Protein AF-A0A0R3PZ13-F1 (afdb_monomer_lite)

Sequence (156 aa):
MYYLNFRWDGVRDVHIWLWETGHDFSSAIQSFNCGTNKFIKNHIFRRLRWLGSKTASHIVALFYLAIWHGYHLGYFLLFFFEFGCVIAQEQLYFLIECTPCWRDFIAKPAVRPLVWVFGRVTTMYSMGFGFLCFGLVKTKYWIGVNITTHCSIALC

Structure (mmCIF, N/CA/C/O backbone):
data_AF-A0A0R3PZ13-F1
#
_entry.id   AF-A0A0R3PZ13-F1
#
loop_
_atom_site.group_PDB
_atom_site.id
_atom_site.type_symbol
_atom_site.label_atom_id
_atom_site.label_alt_id
_atom_site.label_comp_id
_atom_site.label_asym_id
_atom_site.label_entity_id
_atom_site.label_seq_id
_atom_site.pdbx_PDB_ins_code
_atom_site.Cartn_x
_atom_site.Cartn_y
_atom_site.Cartn_z
_atom_site.occupancy
_atom_site.B_iso_or_equiv
_atom_site.auth_seq_id
_atom_site.auth_comp_id
_atom_site.auth_asym_id
_atom_site.auth_atom_id
_atom_site.pdbx_PDB_model_num
ATOM 1 N N . MET A 1 1 ? 31.574 -11.301 25.380 1.00 38.44 1 MET A N 1
ATOM 2 C CA . MET A 1 1 ? 31.370 -11.956 24.071 1.00 38.44 1 MET A CA 1
ATOM 3 C C . MET A 1 1 ? 30.059 -11.463 23.485 1.00 38.44 1 MET A C 1
ATOM 5 O O . MET A 1 1 ? 29.010 -11.773 24.032 1.00 38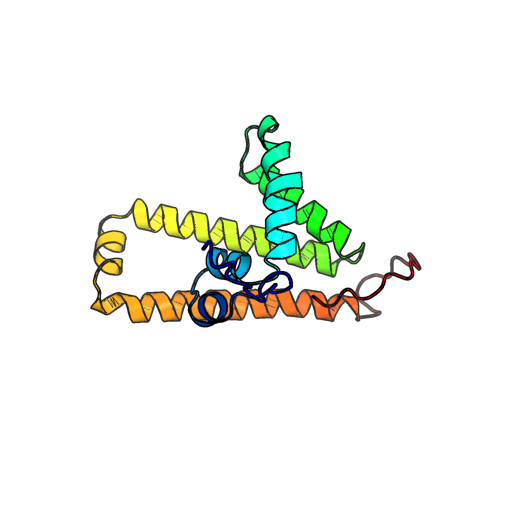.44 1 MET A O 1
ATOM 9 N N . TYR A 1 2 ? 30.116 -10.648 22.432 1.00 47.19 2 TYR A N 1
ATOM 10 C CA . TYR A 1 2 ? 28.934 -10.265 21.661 1.00 47.19 2 TYR A CA 1
ATOM 11 C C . TYR A 1 2 ? 28.583 -11.438 20.743 1.00 47.19 2 TYR A C 1
ATOM 13 O O . TYR A 1 2 ? 29.314 -11.712 19.795 1.00 47.19 2 TYR A O 1
ATOM 21 N N . TYR A 1 3 ? 27.507 -12.163 21.041 1.00 51.75 3 TYR A N 1
ATOM 22 C CA . TYR A 1 3 ? 26.969 -13.145 20.105 1.00 51.75 3 TYR A CA 1
ATOM 23 C C . TYR A 1 3 ? 26.411 -12.387 18.896 1.00 51.75 3 TYR A C 1
ATOM 25 O O . TYR A 1 3 ? 25.325 -11.810 18.960 1.00 51.75 3 TYR A O 1
ATOM 33 N N . LEU A 1 4 ? 27.169 -12.365 17.798 1.00 58.53 4 LEU A N 1
ATOM 34 C CA . LEU A 1 4 ? 26.643 -12.043 16.476 1.00 58.53 4 LEU A CA 1
ATOM 35 C C . LEU A 1 4 ? 25.579 -13.095 16.153 1.00 58.53 4 LEU A C 1
ATOM 37 O O . LEU A 1 4 ? 25.885 -14.221 15.769 1.00 58.53 4 LEU A O 1
ATOM 41 N N . ASN A 1 5 ? 24.316 -12.740 16.375 1.00 56.97 5 ASN A N 1
ATOM 42 C CA . ASN A 1 5 ? 23.181 -13.504 15.881 1.00 56.97 5 ASN A CA 1
ATOM 43 C C . ASN A 1 5 ? 23.212 -13.415 14.347 1.00 56.97 5 ASN A C 1
ATOM 45 O O . ASN A 1 5 ? 22.682 -12.467 13.768 1.00 56.97 5 ASN A O 1
ATOM 49 N N . PHE A 1 6 ? 23.876 -14.371 13.692 1.00 59.44 6 PHE A N 1
ATOM 50 C CA . PHE A 1 6 ? 23.844 -14.536 12.239 1.00 59.44 6 PHE A CA 1
ATOM 51 C C . PHE A 1 6 ? 22.445 -14.992 11.825 1.00 59.44 6 PHE A C 1
ATOM 53 O O . PHE A 1 6 ? 22.170 -16.175 11.636 1.00 59.44 6 PHE A O 1
ATOM 60 N N . ARG A 1 7 ? 21.527 -14.033 11.730 1.00 66.88 7 ARG A N 1
ATOM 61 C CA . ARG A 1 7 ? 20.204 -14.266 11.170 1.00 66.88 7 ARG A CA 1
ATOM 62 C C . ARG A 1 7 ? 20.339 -14.298 9.650 1.00 66.88 7 ARG A C 1
ATOM 64 O O . ARG A 1 7 ? 20.748 -13.324 9.029 1.00 66.88 7 ARG A O 1
ATOM 71 N N . TRP A 1 8 ? 20.006 -15.438 9.054 1.00 65.88 8 TRP A N 1
ATOM 72 C CA . TRP A 1 8 ? 19.921 -15.629 7.604 1.00 65.88 8 TRP A CA 1
ATOM 73 C C . TRP A 1 8 ? 18.623 -15.017 7.042 1.00 65.88 8 TRP A C 1
ATOM 75 O O . TRP A 1 8 ? 17.807 -15.700 6.433 1.00 65.88 8 TRP A O 1
ATOM 85 N N . ASP A 1 9 ? 18.385 -13.725 7.289 1.00 71.44 9 ASP A N 1
ATOM 86 C CA . ASP A 1 9 ? 17.187 -13.002 6.835 1.00 71.44 9 ASP A CA 1
ATOM 87 C C . ASP A 1 9 ? 17.481 -11.827 5.888 1.00 71.44 9 ASP A C 1
ATOM 89 O O . ASP A 1 9 ? 16.558 -11.121 5.490 1.00 71.44 9 ASP A O 1
ATOM 93 N N . GLY A 1 10 ? 18.733 -11.662 5.443 1.00 65.75 10 GLY A N 1
ATOM 94 C CA . GLY A 1 10 ? 19.141 -10.580 4.535 1.00 65.75 10 GLY A CA 1
ATOM 95 C C . GLY A 1 10 ? 18.506 -10.616 3.137 1.00 65.75 10 GLY A C 1
ATOM 96 O O . GLY A 1 10 ? 18.381 -9.568 2.512 1.00 65.75 10 GLY A O 1
ATOM 97 N N . VAL A 1 11 ? 18.074 -11.794 2.669 1.00 72.62 11 VAL A N 1
ATOM 98 C CA . VAL A 1 11 ? 17.387 -11.996 1.370 1.00 72.62 11 VAL A CA 1
ATOM 99 C C . VAL A 1 11 ? 15.896 -12.309 1.570 1.00 72.62 11 VAL A C 1
ATOM 101 O O . VAL A 1 11 ? 15.174 -12.609 0.625 1.00 72.62 11 VAL A O 1
ATOM 104 N N . ARG A 1 12 ? 15.399 -12.274 2.813 1.00 79.00 12 ARG A N 1
ATOM 105 C CA . ARG A 1 12 ? 14.002 -12.612 3.082 1.00 79.00 12 ARG A CA 1
ATOM 106 C C . ARG A 1 12 ? 13.100 -11.464 2.644 1.00 79.00 12 ARG A C 1
ATOM 108 O O . ARG A 1 12 ? 13.027 -10.443 3.322 1.00 79.00 12 ARG A O 1
ATOM 115 N N . ASP A 1 13 ? 12.373 -11.695 1.560 1.00 88.50 13 ASP A N 1
ATOM 116 C CA . ASP A 1 13 ? 11.475 -10.708 0.956 1.00 88.50 13 ASP A CA 1
ATOM 117 C C . ASP A 1 13 ? 9.991 -10.938 1.290 1.00 88.50 13 ASP A C 1
ATOM 119 O O . ASP A 1 13 ? 9.132 -10.132 0.936 1.00 88.50 13 ASP A O 1
ATOM 123 N N . VAL A 1 14 ? 9.699 -12.029 2.012 1.00 91.56 14 VAL A N 1
ATOM 124 C CA . VAL A 1 14 ? 8.350 -12.393 2.455 1.00 91.56 14 VAL A CA 1
ATOM 125 C C . VAL A 1 14 ? 8.323 -12.728 3.950 1.00 91.56 14 VAL A C 1
ATOM 127 O O . VAL A 1 14 ? 9.108 -13.539 4.452 1.00 91.56 14 VAL A O 1
ATOM 130 N N . HIS A 1 15 ? 7.380 -12.134 4.679 1.00 92.12 15 HIS A N 1
ATOM 131 C CA . HIS A 1 15 ? 7.056 -12.468 6.064 1.00 92.12 15 HIS A CA 1
ATOM 132 C C . HIS A 1 15 ? 5.866 -13.431 6.124 1.00 92.12 15 HIS A C 1
ATOM 134 O O . HIS A 1 15 ? 4.728 -13.005 6.293 1.00 92.12 15 HIS A O 1
ATOM 140 N N . ILE A 1 16 ? 6.158 -14.733 6.057 1.00 91.50 16 ILE A N 1
ATOM 141 C CA . ILE A 1 16 ? 5.169 -15.824 5.938 1.00 91.50 16 ILE A CA 1
ATOM 142 C C . ILE A 1 16 ? 4.029 -15.711 6.955 1.00 91.50 16 ILE A C 1
ATOM 144 O O . ILE A 1 16 ? 2.870 -15.758 6.576 1.00 91.50 16 ILE A O 1
ATOM 148 N N . TRP A 1 17 ? 4.330 -15.515 8.242 1.00 93.25 17 TRP A N 1
ATOM 149 C CA . TRP A 1 17 ? 3.278 -15.420 9.258 1.00 93.25 17 TRP A CA 1
ATOM 150 C C . TRP A 1 17 ? 2.362 -14.219 9.041 1.00 93.25 17 TRP A C 1
ATOM 152 O O . TRP A 1 17 ? 1.152 -14.376 9.053 1.00 93.25 17 TRP A O 1
ATOM 162 N N . LEU A 1 18 ? 2.918 -13.033 8.787 1.00 94.19 18 LEU A N 1
ATOM 163 C CA . LEU A 1 18 ? 2.109 -11.836 8.549 1.00 94.19 18 LEU A CA 1
ATOM 164 C C . LEU A 1 18 ? 1.321 -11.933 7.235 1.00 94.19 18 LEU A C 1
ATOM 166 O O . LEU A 1 18 ? 0.199 -11.444 7.170 1.00 94.19 18 LEU A O 1
ATOM 170 N N . TRP A 1 19 ? 1.880 -12.599 6.226 1.00 93.00 19 TRP A N 1
ATOM 171 C CA . TRP A 1 19 ? 1.192 -12.905 4.974 1.00 93.00 19 TRP A CA 1
ATOM 172 C C . TRP A 1 19 ? 0.005 -13.849 5.199 1.00 93.00 19 TRP A C 1
ATOM 174 O O . TRP A 1 19 ? -1.109 -13.580 4.758 1.00 93.00 19 TRP A O 1
ATOM 184 N N . GLU A 1 20 ? 0.223 -14.927 5.956 1.00 92.25 20 GLU A N 1
ATOM 185 C CA . GLU A 1 20 ? -0.783 -15.960 6.204 1.00 92.25 20 GLU A CA 1
ATOM 186 C C . GLU A 1 20 ? -1.773 -15.630 7.319 1.00 92.25 20 GLU A C 1
ATOM 188 O O . GLU A 1 20 ? -2.797 -16.297 7.431 1.00 92.25 20 GLU A O 1
ATOM 193 N N . THR A 1 21 ? -1.521 -14.631 8.162 1.00 93.56 21 THR A N 1
ATOM 194 C CA . THR A 1 21 ? -2.458 -14.236 9.230 1.00 93.56 21 THR A CA 1
ATOM 195 C C . THR A 1 21 ? -2.953 -12.801 9.098 1.00 93.56 21 THR A C 1
ATOM 197 O O . THR A 1 21 ? -3.844 -12.396 9.845 1.00 93.56 21 THR A O 1
ATOM 200 N N . GLY A 1 22 ? -2.404 -12.018 8.171 1.00 94.31 22 GLY A N 1
ATOM 201 C CA . GLY A 1 22 ? -2.882 -10.680 7.842 1.00 94.31 22 GLY A CA 1
ATOM 202 C C . GLY A 1 22 ? -4.298 -10.716 7.270 1.00 94.31 22 GLY A C 1
ATOM 203 O O . GLY A 1 22 ? -4.683 -11.657 6.579 1.00 94.31 22 GLY A O 1
ATOM 204 N N . HIS A 1 23 ? -5.088 -9.691 7.578 1.00 95.00 23 HIS A N 1
ATOM 205 C CA . HIS A 1 23 ? -6.483 -9.568 7.135 1.00 95.00 23 HIS A CA 1
ATOM 206 C C . HIS A 1 23 ? -6.780 -8.187 6.540 1.00 95.00 23 HIS A C 1
ATOM 208 O O . HIS A 1 23 ? -7.938 -7.798 6.421 1.00 95.00 23 HIS A O 1
ATOM 214 N N . ASP A 1 24 ? -5.733 -7.437 6.202 1.00 96.31 24 ASP A N 1
ATOM 215 C CA . ASP A 1 24 ? -5.837 -6.118 5.605 1.00 96.31 24 ASP A CA 1
ATOM 216 C C . ASP A 1 24 ? -4.708 -5.885 4.584 1.00 96.31 24 ASP A C 1
ATOM 218 O O . ASP A 1 24 ? -3.684 -6.578 4.567 1.00 96.31 24 ASP A O 1
ATOM 222 N N . PHE A 1 25 ? -4.902 -4.920 3.688 1.00 96.19 25 PHE A N 1
ATOM 223 C CA . PHE A 1 25 ? -3.950 -4.578 2.629 1.00 96.19 25 PHE A CA 1
ATOM 224 C C . PHE A 1 25 ? -2.630 -4.059 3.196 1.00 96.19 25 PHE A C 1
ATOM 226 O O . PHE A 1 25 ? -1.566 -4.318 2.638 1.00 96.19 25 PHE A O 1
ATOM 233 N N . SER A 1 26 ? -2.669 -3.373 4.341 1.00 95.56 26 SER A N 1
ATOM 234 C CA . SER A 1 26 ? -1.454 -2.931 5.028 1.00 95.56 26 SER A CA 1
ATOM 235 C C . SER A 1 26 ? -0.587 -4.102 5.497 1.00 95.56 26 SER A C 1
ATOM 237 O O . SER A 1 26 ? 0.637 -4.009 5.395 1.00 95.56 26 SER A O 1
ATOM 239 N N . SER A 1 27 ? -1.182 -5.197 5.978 1.00 95.62 27 SER A N 1
ATOM 240 C CA . SER A 1 27 ? -0.458 -6.426 6.320 1.00 95.62 27 SER A CA 1
ATOM 241 C C . SER A 1 27 ? 0.096 -7.112 5.076 1.00 95.62 27 SER A C 1
ATOM 243 O O . SER A 1 27 ? 1.245 -7.552 5.098 1.00 95.62 27 SER A O 1
ATOM 245 N N . ALA A 1 28 ? -0.666 -7.154 3.979 1.00 94.62 28 ALA A N 1
ATOM 246 C CA . ALA A 1 28 ? -0.210 -7.727 2.710 1.00 94.62 28 ALA A CA 1
ATOM 247 C C . ALA A 1 28 ? 1.030 -6.993 2.164 1.00 94.62 28 ALA A C 1
ATOM 249 O O . ALA A 1 28 ? 2.054 -7.621 1.904 1.00 94.62 28 ALA A O 1
ATOM 250 N N . ILE A 1 29 ? 0.993 -5.657 2.100 1.00 94.12 29 ILE A N 1
ATOM 251 C CA . ILE A 1 29 ? 2.132 -4.835 1.657 1.00 94.12 29 ILE A CA 1
ATOM 252 C C . ILE A 1 29 ? 3.327 -5.012 2.602 1.00 94.12 29 ILE A C 1
ATOM 254 O O . ILE A 1 29 ? 4.462 -5.165 2.172 1.00 94.12 29 ILE A O 1
ATOM 258 N N . GLN A 1 30 ? 3.118 -5.036 3.917 1.00 93.88 30 GLN A N 1
ATOM 259 C CA . GLN A 1 30 ? 4.237 -5.204 4.852 1.00 93.88 30 GLN A CA 1
ATOM 260 C C . GLN A 1 30 ? 4.889 -6.589 4.790 1.00 93.88 30 GLN A C 1
ATOM 262 O O . GLN A 1 30 ? 6.041 -6.727 5.204 1.00 93.88 30 GLN A O 1
ATOM 267 N N . SER A 1 31 ? 4.170 -7.601 4.305 1.00 94.38 31 SER A N 1
ATOM 268 C CA . SER A 1 31 ? 4.618 -8.992 4.322 1.00 94.38 31 SER A CA 1
ATOM 269 C C . SER A 1 31 ? 5.129 -9.520 2.993 1.00 94.38 31 SER A C 1
ATOM 271 O O . SER A 1 31 ? 5.793 -10.549 3.017 1.00 94.38 31 SER A O 1
ATOM 273 N N . PHE A 1 32 ? 4.884 -8.844 1.876 1.00 91.94 32 PHE A N 1
ATOM 274 C CA . PHE A 1 32 ? 5.388 -9.231 0.561 1.00 91.94 32 PHE A CA 1
ATOM 275 C C . PHE A 1 32 ? 6.256 -8.132 -0.034 1.00 91.94 32 PHE A C 1
ATOM 277 O O . PHE A 1 32 ? 6.003 -6.948 0.181 1.00 91.94 32 PHE A O 1
ATOM 284 N N . ASN A 1 33 ? 7.284 -8.527 -0.781 1.00 91.44 33 ASN A N 1
ATOM 285 C CA . ASN A 1 33 ? 8.242 -7.623 -1.403 1.00 91.44 33 ASN A CA 1
ATOM 286 C C . ASN A 1 33 ? 8.836 -6.596 -0.415 1.00 91.44 33 ASN A C 1
ATOM 288 O O . ASN A 1 33 ? 8.897 -5.383 -0.658 1.00 91.44 33 ASN A O 1
ATOM 292 N N . CYS A 1 34 ? 9.207 -7.082 0.773 1.00 91.81 34 CYS A N 1
ATOM 293 C CA . CYS A 1 34 ? 9.639 -6.259 1.900 1.00 91.81 34 CYS A CA 1
ATOM 294 C C . CYS A 1 34 ? 10.855 -5.378 1.560 1.00 91.81 34 CYS A C 1
ATOM 296 O O . CYS A 1 34 ? 10.954 -4.243 2.041 1.00 91.81 34 CYS A O 1
ATOM 298 N N . GLY A 1 35 ? 11.775 -5.874 0.732 1.00 90.88 35 GLY A N 1
ATOM 299 C CA . GLY A 1 35 ? 12.943 -5.158 0.236 1.00 90.88 35 GLY A CA 1
ATOM 300 C C . GLY A 1 35 ? 12.551 -3.954 -0.614 1.00 90.88 35 GLY A C 1
ATOM 301 O O . GLY A 1 35 ? 12.989 -2.834 -0.325 1.00 90.88 35 GLY A O 1
ATOM 302 N N . THR A 1 36 ? 11.663 -4.146 -1.594 1.00 91.62 36 THR A N 1
ATOM 303 C CA . THR A 1 36 ? 11.163 -3.040 -2.422 1.00 91.62 36 THR A CA 1
ATOM 304 C C . THR A 1 36 ? 10.351 -2.062 -1.585 1.00 91.62 36 THR A C 1
ATOM 306 O O . THR A 1 36 ? 10.576 -0.857 -1.668 1.00 91.62 36 THR A O 1
ATOM 309 N N . ASN A 1 37 ? 9.495 -2.540 -0.682 1.00 92.38 37 ASN A N 1
ATOM 310 C CA . ASN A 1 37 ? 8.719 -1.664 0.198 1.00 92.38 37 ASN A CA 1
ATOM 311 C C . ASN A 1 37 ? 9.614 -0.816 1.109 1.00 92.38 37 ASN A C 1
ATOM 313 O O . ASN A 1 37 ? 9.373 0.382 1.296 1.00 92.38 37 ASN A O 1
ATOM 317 N N . LYS A 1 38 ? 10.715 -1.383 1.614 1.00 92.25 38 LYS A N 1
ATOM 318 C CA . LYS A 1 38 ? 11.734 -0.637 2.363 1.00 92.25 38 LYS A CA 1
ATOM 319 C C . LYS A 1 38 ? 12.451 0.388 1.483 1.00 92.25 38 LYS A C 1
ATOM 321 O O . LYS A 1 38 ? 12.697 1.505 1.948 1.00 92.25 38 LYS A O 1
ATOM 326 N N . PHE A 1 39 ? 12.780 0.038 0.241 1.00 93.38 39 PHE A N 1
ATOM 327 C CA . PHE A 1 39 ? 13.386 0.960 -0.718 1.00 93.38 39 PHE A CA 1
ATOM 328 C C . PHE A 1 39 ? 12.450 2.137 -1.019 1.00 93.38 39 PHE A C 1
ATOM 330 O O . PHE A 1 39 ? 12.812 3.288 -0.770 1.00 93.38 39 PHE A O 1
ATOM 337 N N . ILE A 1 40 ? 11.218 1.856 -1.444 1.00 94.38 40 ILE A N 1
ATOM 338 C CA . ILE A 1 40 ? 10.202 2.854 -1.788 1.00 94.38 40 ILE A CA 1
ATOM 339 C C . ILE A 1 40 ? 9.915 3.772 -0.603 1.00 94.38 40 ILE A C 1
ATOM 341 O O . ILE A 1 40 ? 9.947 4.996 -0.749 1.00 94.38 40 ILE A O 1
ATOM 345 N N . LYS A 1 41 ? 9.735 3.217 0.601 1.00 92.25 41 LYS A N 1
ATOM 346 C CA . LYS A 1 41 ? 9.502 4.003 1.819 1.00 92.25 41 LYS A CA 1
ATOM 347 C C . LYS A 1 41 ? 10.640 4.988 2.102 1.00 92.25 41 LYS A C 1
ATOM 349 O O . LYS A 1 41 ? 10.389 6.158 2.399 1.00 92.25 41 LYS A O 1
ATOM 354 N N . ASN A 1 42 ? 11.890 4.533 2.028 1.00 92.75 42 ASN A N 1
ATOM 355 C CA . ASN A 1 42 ? 13.047 5.328 2.451 1.00 92.75 42 ASN A CA 1
ATOM 356 C C . ASN A 1 42 ? 13.564 6.289 1.375 1.00 92.75 42 ASN A C 1
ATOM 358 O O . ASN A 1 42 ? 14.025 7.386 1.715 1.00 92.75 42 ASN A O 1
ATOM 362 N N . HIS A 1 43 ? 13.498 5.884 0.106 1.00 93.56 43 HIS A N 1
ATOM 363 C CA . HIS A 1 43 ? 14.108 6.600 -1.014 1.00 93.56 43 HIS A CA 1
ATOM 364 C C . HIS A 1 43 ? 13.112 7.394 -1.850 1.00 93.56 43 HIS A C 1
ATOM 366 O O . HIS A 1 43 ? 13.504 8.425 -2.386 1.00 93.56 43 HIS A O 1
ATOM 372 N N . ILE A 1 44 ? 11.847 6.980 -1.918 1.00 92.69 44 ILE A N 1
ATOM 373 C CA . ILE A 1 44 ? 10.818 7.695 -2.677 1.00 92.69 44 ILE A CA 1
ATOM 374 C C . ILE A 1 44 ? 9.904 8.433 -1.700 1.00 92.69 44 ILE A C 1
ATOM 376 O O . ILE A 1 44 ? 10.012 9.647 -1.540 1.00 92.69 44 ILE A O 1
ATOM 380 N N . PHE A 1 45 ? 9.095 7.701 -0.936 1.00 91.38 45 PHE A N 1
ATOM 381 C CA . PHE A 1 45 ? 8.040 8.263 -0.094 1.00 91.38 45 PHE A CA 1
ATOM 382 C C . PHE A 1 45 ? 8.557 9.304 0.913 1.00 91.38 45 PHE A C 1
ATOM 384 O O . PHE A 1 45 ? 8.071 10.431 0.967 1.00 91.38 45 PHE A O 1
ATOM 391 N N . ARG A 1 46 ? 9.609 8.985 1.682 1.00 91.44 46 ARG A N 1
ATOM 392 C CA . ARG A 1 46 ? 10.174 9.921 2.673 1.00 91.44 46 ARG A CA 1
ATOM 393 C C . ARG A 1 46 ? 10.793 11.173 2.043 1.00 91.44 46 ARG A C 1
ATOM 395 O O . ARG A 1 46 ? 10.847 12.216 2.702 1.00 91.44 46 ARG A O 1
ATOM 402 N N . ARG A 1 47 ? 11.275 11.073 0.801 1.00 92.94 47 ARG A N 1
ATOM 403 C CA . ARG A 1 47 ? 11.842 12.203 0.054 1.00 92.94 47 ARG A CA 1
ATOM 404 C C . ARG A 1 47 ? 10.766 13.080 -0.573 1.00 92.94 47 ARG A C 1
ATOM 406 O O . ARG A 1 47 ? 11.059 14.227 -0.858 1.00 92.94 47 ARG A O 1
ATOM 413 N N . LEU A 1 48 ? 9.538 12.585 -0.705 1.00 92.81 48 LEU A N 1
ATOM 414 C CA . LEU A 1 48 ? 8.379 13.328 -1.205 1.00 92.81 48 LEU A CA 1
ATOM 415 C C . LEU A 1 48 ? 7.625 14.098 -0.109 1.00 92.81 48 LEU A C 1
ATOM 417 O O . LEU A 1 48 ? 6.636 14.760 -0.396 1.00 92.81 48 LEU A O 1
ATOM 421 N N . ARG A 1 49 ? 8.105 14.096 1.144 1.00 89.06 49 ARG A N 1
ATOM 422 C CA . ARG A 1 49 ? 7.467 14.836 2.255 1.00 89.06 49 ARG A CA 1
ATOM 423 C C . ARG A 1 49 ? 7.267 16.333 1.982 1.00 89.06 49 ARG A C 1
ATOM 425 O O . ARG A 1 49 ? 6.372 16.926 2.574 1.00 89.06 49 ARG A O 1
ATOM 432 N N . TRP A 1 50 ? 8.060 16.929 1.090 1.00 91.56 50 TRP A N 1
ATOM 433 C CA . TRP A 1 50 ? 7.911 18.330 0.680 1.00 91.56 50 TRP A CA 1
ATOM 434 C C . TRP A 1 50 ? 6.607 18.615 -0.085 1.00 91.56 50 TRP A C 1
ATOM 436 O O . TRP A 1 50 ? 6.189 19.764 -0.126 1.00 91.56 50 TRP A O 1
ATOM 446 N N . LEU A 1 51 ? 5.930 17.597 -0.635 1.00 90.88 51 LEU A N 1
ATOM 447 C CA . LEU A 1 51 ? 4.620 17.750 -1.285 1.00 90.88 51 LEU A CA 1
ATOM 448 C C . LEU A 1 51 ? 3.484 18.075 -0.302 1.00 90.88 51 LEU A C 1
ATOM 450 O O . LEU A 1 51 ? 2.388 18.415 -0.737 1.00 90.88 51 LEU A O 1
ATOM 454 N N . GLY A 1 52 ? 3.691 17.910 1.008 1.00 90.75 52 GLY A N 1
ATOM 455 C CA . GLY A 1 52 ? 2.682 18.216 2.031 1.00 90.75 52 GLY A CA 1
ATOM 456 C C . GLY A 1 52 ? 1.457 17.288 2.049 1.00 90.75 52 GLY A C 1
ATOM 457 O O . GLY A 1 52 ? 0.611 17.423 2.925 1.00 90.75 52 GLY A O 1
ATOM 458 N N . SER A 1 53 ? 1.362 16.315 1.134 1.00 93.12 53 SER A N 1
ATOM 459 C CA . SER A 1 53 ? 0.253 15.359 1.048 1.00 93.12 53 SER A CA 1
ATOM 460 C C . SER A 1 53 ? 0.746 13.912 1.064 1.00 93.12 53 SER A C 1
ATOM 462 O O . SER A 1 53 ? 1.524 13.481 0.201 1.00 93.12 53 SER A O 1
ATOM 464 N N . LYS A 1 54 ? 0.252 13.138 2.042 1.00 91.44 54 LYS A N 1
ATOM 465 C CA . LYS A 1 54 ? 0.497 11.689 2.156 1.00 91.44 54 LYS A CA 1
ATOM 466 C C . LYS A 1 54 ? -0.026 10.960 0.917 1.00 91.44 54 LYS A C 1
ATOM 468 O O . LYS A 1 54 ? 0.681 10.128 0.359 1.00 91.44 54 LYS A O 1
ATOM 473 N N . THR A 1 55 ? -1.225 11.324 0.463 1.00 93.00 55 THR A N 1
ATOM 474 C CA . THR A 1 55 ? -1.893 10.728 -0.699 1.00 93.00 55 THR A CA 1
ATOM 475 C C . THR A 1 55 ? -1.108 10.977 -1.980 1.00 93.00 55 THR A C 1
ATOM 477 O O . THR A 1 55 ? -0.823 10.031 -2.707 1.00 93.00 55 THR A O 1
ATOM 480 N N . ALA A 1 56 ? -0.674 12.218 -2.223 1.00 93.12 56 ALA A N 1
ATOM 481 C CA . ALA A 1 56 ? 0.151 12.535 -3.390 1.00 93.12 56 ALA A CA 1
ATOM 482 C C . ALA A 1 56 ? 1.478 11.759 -3.370 1.00 93.12 56 ALA A C 1
ATOM 484 O O . ALA A 1 56 ? 1.872 11.166 -4.372 1.00 93.12 56 ALA A O 1
ATOM 485 N N . SER A 1 57 ? 2.133 11.690 -2.206 1.00 94.38 57 SER A N 1
ATOM 486 C CA . SER A 1 57 ? 3.371 10.917 -2.037 1.00 94.38 57 SER A CA 1
ATOM 487 C C . SER A 1 57 ? 3.162 9.418 -2.285 1.00 94.38 57 SER A C 1
ATOM 489 O O . SER A 1 57 ? 4.046 8.761 -2.830 1.00 94.38 57 SER A O 1
ATOM 491 N N . HIS A 1 58 ? 1.998 8.880 -1.907 1.00 94.19 58 HIS A N 1
ATOM 492 C CA . HIS A 1 58 ? 1.637 7.481 -2.129 1.00 94.19 58 HIS A CA 1
ATOM 493 C C . HIS A 1 58 ? 1.408 7.190 -3.617 1.00 94.19 58 HIS A C 1
ATOM 495 O O . HIS A 1 58 ? 1.989 6.245 -4.142 1.00 94.19 58 HIS A O 1
ATOM 501 N N . ILE A 1 59 ? 0.656 8.049 -4.315 1.00 95.50 59 ILE A N 1
ATOM 502 C CA . ILE A 1 59 ? 0.421 7.931 -5.762 1.00 95.50 59 ILE A CA 1
ATOM 503 C C . ILE A 1 59 ? 1.747 7.949 -6.525 1.00 95.50 59 ILE A C 1
ATOM 505 O O . ILE A 1 59 ? 1.984 7.082 -7.357 1.00 95.50 59 ILE A O 1
ATOM 509 N N . VAL A 1 60 ? 2.641 8.895 -6.223 1.00 95.44 60 VAL A N 1
ATOM 510 C CA . VAL A 1 60 ? 3.948 8.979 -6.895 1.00 95.44 60 VAL A CA 1
ATOM 511 C C . VAL A 1 60 ? 4.811 7.747 -6.599 1.00 95.44 60 VAL A C 1
ATOM 513 O O . VAL A 1 60 ? 5.492 7.252 -7.494 1.00 95.44 60 VAL A O 1
ATOM 516 N N . ALA A 1 61 ? 4.773 7.220 -5.371 1.00 94.94 61 ALA A N 1
ATOM 517 C CA . ALA A 1 61 ? 5.496 6.002 -5.011 1.00 94.94 61 ALA A CA 1
ATOM 518 C C . ALA A 1 61 ? 5.008 4.775 -5.804 1.00 94.94 61 ALA A C 1
ATOM 520 O O . ALA A 1 61 ? 5.826 4.029 -6.340 1.00 94.94 61 ALA A O 1
ATOM 521 N N . LEU A 1 62 ? 3.691 4.604 -5.929 1.00 95.06 62 LEU A N 1
ATOM 522 C CA . LEU A 1 62 ? 3.076 3.513 -6.691 1.00 95.06 62 LEU A CA 1
ATOM 523 C C . LEU A 1 62 ? 3.253 3.685 -8.205 1.00 95.06 62 LEU A C 1
ATOM 525 O O . LEU A 1 62 ? 3.484 2.718 -8.925 1.00 95.06 62 LEU A O 1
ATOM 529 N N . PHE A 1 63 ? 3.237 4.922 -8.697 1.00 95.12 63 PHE A N 1
ATOM 530 C CA . PHE A 1 63 ? 3.550 5.221 -10.092 1.00 95.12 63 PHE A CA 1
ATOM 531 C C . PHE A 1 63 ? 5.007 4.887 -10.437 1.00 95.12 63 PHE A C 1
ATOM 533 O O . PHE A 1 63 ? 5.285 4.308 -11.487 1.00 95.12 63 PHE A O 1
ATOM 540 N N . TYR A 1 64 ? 5.942 5.190 -9.531 1.00 94.75 64 TYR A N 1
ATOM 541 C CA . TYR A 1 64 ? 7.334 4.769 -9.671 1.00 94.75 64 TYR A CA 1
ATOM 542 C C . TYR A 1 64 ? 7.457 3.240 -9.716 1.00 94.75 64 TYR A C 1
ATOM 544 O O . TYR A 1 64 ? 8.158 2.715 -10.577 1.00 94.75 64 TYR A O 1
ATOM 552 N N . LEU A 1 65 ? 6.751 2.527 -8.833 1.00 93.94 65 LEU A N 1
ATOM 553 C CA . LEU A 1 65 ? 6.686 1.063 -8.838 1.00 93.94 65 LEU A CA 1
ATOM 554 C C . LEU A 1 65 ? 6.152 0.514 -10.168 1.00 93.94 65 LEU A C 1
ATOM 556 O O . LEU A 1 65 ? 6.718 -0.446 -10.686 1.00 93.94 65 LEU A O 1
ATOM 560 N N . ALA A 1 66 ? 5.130 1.137 -10.758 1.00 93.00 66 ALA A N 1
ATOM 561 C CA . ALA A 1 66 ? 4.616 0.738 -12.068 1.00 93.00 66 ALA A CA 1
ATOM 562 C C . ALA A 1 66 ? 5.696 0.829 -13.152 1.00 93.00 66 ALA A C 1
ATOM 564 O O . ALA A 1 66 ? 5.958 -0.155 -13.839 1.00 93.00 66 ALA A O 1
ATOM 565 N N . ILE A 1 67 ? 6.386 1.971 -13.238 1.00 92.38 67 ILE A N 1
ATOM 566 C CA . ILE A 1 67 ? 7.479 2.176 -14.200 1.00 92.38 67 ILE A CA 1
ATOM 567 C C . ILE A 1 67 ? 8.641 1.213 -13.940 1.00 92.38 67 ILE A C 1
ATOM 569 O O . ILE A 1 67 ? 9.221 0.696 -14.891 1.00 92.38 67 ILE A O 1
ATOM 573 N N . TRP A 1 68 ? 8.969 0.952 -12.671 1.00 92.62 68 TRP A N 1
ATOM 574 C CA . TRP A 1 68 ? 10.025 0.014 -12.284 1.00 92.62 68 TRP A CA 1
ATOM 575 C C . TRP A 1 68 ? 9.779 -1.395 -12.834 1.00 92.62 68 TRP A C 1
ATOM 577 O O . TRP A 1 68 ? 10.724 -2.070 -13.234 1.00 92.62 68 TRP A O 1
ATOM 587 N N . HIS A 1 69 ? 8.518 -1.831 -12.882 1.00 86.06 69 HIS A N 1
ATOM 588 C CA . HIS A 1 69 ? 8.149 -3.131 -13.443 1.00 86.06 69 HIS A CA 1
ATOM 589 C C . HIS A 1 69 ? 8.098 -3.125 -14.981 1.00 86.06 69 HIS A C 1
ATOM 591 O O . HIS A 1 69 ? 8.293 -4.166 -15.605 1.00 86.06 69 HIS A O 1
ATOM 597 N N . GLY A 1 70 ? 7.865 -1.965 -15.602 1.00 87.31 70 GLY A N 1
ATOM 598 C CA . GLY A 1 70 ? 7.930 -1.759 -17.048 1.00 87.31 70 GLY A CA 1
ATOM 599 C C . GLY A 1 70 ? 6.783 -0.902 -17.585 1.00 87.31 70 GLY A C 1
ATOM 600 O O . GLY A 1 70 ? 5.900 -0.460 -16.858 1.00 87.31 70 GLY A O 1
ATOM 601 N N . TYR A 1 71 ? 6.755 -0.691 -18.901 1.00 84.94 71 TYR A N 1
ATOM 602 C CA . TYR A 1 71 ? 5.766 0.184 -19.555 1.00 84.94 71 TYR A CA 1
ATOM 603 C C . TYR A 1 71 ? 4.472 -0.535 -19.973 1.00 84.94 71 TYR A C 1
ATOM 605 O O . TYR A 1 71 ? 3.697 -0.018 -20.775 1.00 84.94 71 TYR A O 1
ATOM 613 N N . HIS A 1 72 ? 4.220 -1.732 -19.441 1.00 85.56 72 HIS A N 1
ATOM 614 C CA . HIS A 1 72 ? 3.001 -2.481 -19.734 1.00 85.56 72 HIS A CA 1
ATOM 615 C C . HIS A 1 72 ? 1.814 -1.934 -18.934 1.00 85.56 72 HIS A C 1
ATOM 617 O O . HIS A 1 72 ? 1.906 -1.749 -17.721 1.00 85.56 72 HIS A O 1
ATOM 623 N N . LEU A 1 73 ? 0.667 -1.757 -19.601 1.00 86.31 73 LEU A N 1
ATOM 624 C CA . LEU A 1 73 ? -0.563 -1.229 -18.992 1.00 86.31 73 LEU A CA 1
ATOM 625 C C . LEU A 1 73 ? -0.991 -2.004 -17.732 1.00 86.31 73 LEU A C 1
ATOM 627 O O . LEU A 1 73 ? -1.481 -1.400 -16.780 1.00 86.31 73 LEU A O 1
ATOM 631 N N . GLY A 1 74 ? -0.752 -3.320 -17.699 1.00 88.75 74 GLY A N 1
ATOM 632 C CA . GLY A 1 74 ? -1.060 -4.172 -16.547 1.00 88.75 74 GLY A CA 1
ATOM 633 C C . GLY A 1 74 ? -0.422 -3.691 -15.239 1.00 88.75 74 GLY A C 1
ATOM 634 O O . GLY A 1 74 ? -1.084 -3.728 -14.205 1.00 88.75 74 GLY A O 1
ATOM 635 N N . TYR A 1 75 ? 0.806 -3.157 -15.274 1.00 89.88 75 TYR A N 1
ATOM 636 C CA . TYR A 1 75 ? 1.466 -2.634 -14.072 1.00 89.88 75 TYR A CA 1
ATOM 637 C C . TYR A 1 75 ? 0.801 -1.354 -13.563 1.00 89.88 75 TYR A C 1
ATOM 639 O O . TYR A 1 75 ? 0.571 -1.215 -12.365 1.00 89.88 75 TYR A O 1
ATOM 647 N N . PHE A 1 76 ? 0.416 -0.441 -14.455 1.00 91.38 76 PHE A N 1
ATOM 648 C CA . PHE A 1 76 ? -0.299 0.775 -14.057 1.00 91.38 76 PHE A CA 1
ATOM 649 C C . PHE A 1 76 ? -1.669 0.452 -13.453 1.00 91.38 76 PHE A C 1
ATOM 651 O O . PHE A 1 76 ? -2.027 1.019 -12.424 1.00 91.38 76 PHE A O 1
ATOM 658 N N . LEU A 1 77 ? -2.407 -0.492 -14.050 1.00 92.19 77 LEU A N 1
ATOM 659 C CA . LEU A 1 77 ? -3.690 -0.957 -13.515 1.00 92.19 77 LEU A CA 1
ATOM 660 C C . LEU A 1 77 ? -3.526 -1.622 -12.145 1.00 92.19 77 LEU A C 1
ATOM 662 O O . LEU A 1 77 ? -4.300 -1.329 -11.238 1.00 92.19 77 LEU A O 1
ATOM 666 N N . LEU A 1 78 ? -2.507 -2.469 -11.978 1.00 93.06 78 LEU A N 1
ATOM 667 C CA . LEU A 1 78 ? -2.185 -3.121 -10.710 1.00 93.06 78 LEU A CA 1
ATOM 668 C C . LEU A 1 78 ? -1.928 -2.106 -9.592 1.00 93.06 78 LEU A C 1
ATOM 670 O O . LEU A 1 78 ? -2.599 -2.144 -8.565 1.00 93.06 78 LEU A O 1
ATOM 674 N N . PHE A 1 79 ? -0.969 -1.198 -9.784 1.00 94.31 79 PHE A N 1
ATOM 675 C CA . PHE A 1 79 ? -0.567 -0.267 -8.728 1.00 94.31 79 PHE A CA 1
ATOM 676 C C . PHE A 1 79 ? -1.633 0.801 -8.458 1.00 94.31 79 PHE A C 1
ATOM 678 O O . PHE A 1 79 ? -1.783 1.259 -7.327 1.00 94.31 79 PHE A O 1
ATOM 685 N N . PHE A 1 80 ? -2.436 1.166 -9.462 1.00 94.75 80 PHE A N 1
ATOM 686 C CA . PHE A 1 80 ? -3.612 2.006 -9.241 1.00 94.75 80 PHE A CA 1
ATOM 687 C C . PHE A 1 80 ? -4.707 1.270 -8.455 1.00 94.75 80 PHE A C 1
ATOM 689 O O . PHE A 1 80 ? -5.341 1.852 -7.575 1.00 94.75 80 PHE A O 1
ATOM 696 N N . PHE A 1 81 ? -4.914 -0.019 -8.726 1.00 95.38 81 PHE A N 1
ATOM 697 C CA . PHE A 1 81 ? -5.843 -0.845 -7.963 1.00 95.38 81 PHE A CA 1
ATOM 698 C C . PHE A 1 81 ? -5.382 -1.036 -6.510 1.00 95.38 81 PHE A C 1
ATOM 700 O O . PHE A 1 81 ? -6.195 -0.909 -5.594 1.00 95.38 81 PHE A O 1
ATOM 707 N N . GLU A 1 82 ? -4.082 -1.257 -6.283 1.00 95.62 82 GLU A N 1
ATOM 708 C CA . GLU A 1 82 ? -3.482 -1.285 -4.943 1.00 95.62 82 GLU A CA 1
ATOM 709 C C . GLU A 1 82 ? -3.762 0.019 -4.189 1.00 95.62 82 GLU A C 1
ATOM 711 O O . GLU A 1 82 ? -4.262 -0.013 -3.062 1.00 95.62 82 GLU A O 1
ATOM 716 N N . PHE A 1 83 ? -3.525 1.168 -4.832 1.00 96.12 83 PHE A N 1
ATOM 717 C CA . PHE A 1 83 ? -3.847 2.474 -4.259 1.00 96.12 83 PHE A CA 1
ATOM 718 C C . PHE A 1 83 ? -5.320 2.562 -3.840 1.00 96.12 83 PHE A C 1
ATOM 720 O O . PHE A 1 83 ? -5.620 2.947 -2.709 1.00 96.12 83 PHE A O 1
ATOM 727 N N . GLY A 1 84 ? -6.237 2.170 -4.731 1.00 96.50 84 GLY A N 1
ATOM 728 C CA . GLY A 1 84 ? -7.674 2.164 -4.461 1.00 96.50 84 GLY A CA 1
ATOM 729 C C . GLY A 1 84 ? -8.047 1.295 -3.258 1.00 96.50 84 GLY A C 1
ATOM 730 O O . GLY A 1 84 ? -8.794 1.744 -2.391 1.00 96.50 84 GLY A O 1
ATOM 731 N N . CYS A 1 85 ? -7.478 0.093 -3.159 1.00 96.81 85 CYS A N 1
ATOM 732 C CA . CYS A 1 85 ? -7.705 -0.820 -2.038 1.00 96.81 85 CYS A CA 1
ATOM 733 C C . CYS A 1 85 ? -7.230 -0.234 -0.702 1.00 96.81 85 CYS A C 1
ATOM 735 O O . CYS A 1 85 ? -7.954 -0.291 0.293 1.00 96.81 85 CYS A O 1
ATOM 737 N N . VAL A 1 86 ? -6.036 0.367 -0.677 1.00 96.38 86 VAL A N 1
ATOM 738 C CA . VAL A 1 86 ? -5.486 0.977 0.542 1.00 96.38 86 VAL A CA 1
ATOM 739 C C . VAL A 1 86 ? -6.313 2.188 0.974 1.00 96.38 86 VAL A C 1
ATOM 741 O O . VAL A 1 86 ? -6.617 2.316 2.157 1.00 96.38 86 VAL A O 1
ATOM 744 N N . ILE A 1 87 ? -6.730 3.052 0.042 1.00 96.31 87 ILE A N 1
ATOM 745 C CA . ILE A 1 87 ? -7.587 4.202 0.370 1.00 96.31 87 ILE A CA 1
ATOM 746 C C . ILE A 1 87 ? -8.960 3.744 0.871 1.00 96.31 87 ILE A C 1
ATOM 748 O O . ILE A 1 87 ? -9.439 4.265 1.877 1.00 96.31 87 ILE A O 1
ATOM 752 N N . ALA A 1 88 ? -9.575 2.750 0.225 1.00 96.88 88 ALA A N 1
ATOM 753 C CA . ALA A 1 88 ? -10.850 2.191 0.670 1.00 96.88 88 ALA A CA 1
ATOM 754 C C . ALA A 1 88 ? -10.746 1.595 2.085 1.00 96.88 88 ALA A C 1
ATOM 756 O O . ALA A 1 88 ? -11.635 1.799 2.911 1.00 96.88 88 ALA A O 1
ATOM 757 N N . GLN A 1 89 ? -9.638 0.917 2.396 1.00 96.75 89 GLN A N 1
ATOM 758 C CA . GLN A 1 89 ? -9.360 0.424 3.744 1.00 96.75 89 GLN A CA 1
ATOM 759 C C . GLN A 1 89 ? -9.200 1.564 4.757 1.00 96.75 89 GLN A C 1
ATOM 761 O O . GLN A 1 89 ? -9.810 1.511 5.822 1.00 96.75 89 GLN A O 1
ATOM 766 N N . GLU A 1 90 ? -8.399 2.593 4.448 1.00 95.44 90 GLU A N 1
ATOM 767 C CA . GLU A 1 90 ? -8.216 3.749 5.339 1.00 95.44 90 GLU A CA 1
ATOM 768 C C . GLU A 1 90 ? -9.559 4.445 5.625 1.00 95.44 90 GLU A C 1
ATOM 770 O O . GLU A 1 90 ? -9.844 4.790 6.772 1.00 95.44 90 GLU A O 1
ATOM 775 N N . GLN A 1 91 ? -10.423 4.582 4.615 1.00 96.69 91 GLN A N 1
ATOM 776 C CA . GLN A 1 91 ? -11.775 5.125 4.774 1.00 96.69 91 GLN A CA 1
ATOM 777 C C . GLN A 1 91 ? -12.671 4.228 5.634 1.00 96.69 91 GLN A C 1
ATOM 779 O O . GLN A 1 91 ? -13.384 4.733 6.500 1.00 96.69 91 GLN A O 1
ATOM 784 N N . LEU A 1 92 ? -12.629 2.908 5.435 1.00 95.38 92 LEU A N 1
ATOM 785 C CA . LEU A 1 92 ? -13.390 1.962 6.249 1.00 95.38 92 LEU A CA 1
ATOM 786 C C . LEU A 1 92 ? -12.979 2.042 7.725 1.00 95.38 92 LEU A C 1
ATOM 788 O O . LEU A 1 92 ? -13.843 2.121 8.595 1.00 95.38 92 LEU A O 1
ATOM 792 N N . TYR A 1 93 ? -11.675 2.060 8.012 1.00 95.00 93 TYR A N 1
ATOM 793 C CA . TYR A 1 93 ? -11.168 2.184 9.380 1.00 95.00 93 TYR A CA 1
ATOM 794 C C . TYR A 1 93 ? -11.569 3.516 10.014 1.00 95.00 93 TYR A C 1
ATOM 796 O O . TYR A 1 93 ? -12.058 3.525 11.142 1.00 95.00 93 TYR A O 1
ATOM 804 N N . PHE A 1 94 ? -11.479 4.617 9.265 1.00 95.69 94 PHE A N 1
ATOM 805 C CA . PHE A 1 94 ? -11.961 5.919 9.722 1.00 95.69 94 PHE A CA 1
ATOM 806 C C . PHE A 1 94 ? -13.461 5.899 10.069 1.00 95.69 94 PHE A C 1
ATOM 808 O O . PHE A 1 94 ? -13.860 6.361 11.136 1.00 95.69 94 PHE A O 1
ATOM 815 N N . LEU A 1 95 ? -14.307 5.312 9.215 1.00 95.94 95 LEU A N 1
ATOM 816 C CA . LEU A 1 95 ? -15.752 5.209 9.461 1.00 95.94 95 LEU A CA 1
ATOM 817 C C . LEU A 1 95 ? -16.088 4.356 10.693 1.00 95.94 95 LEU A C 1
ATOM 819 O O . LEU A 1 95 ? -17.006 4.697 11.447 1.00 95.94 95 LEU A O 1
ATOM 823 N N . ILE A 1 96 ? -15.346 3.265 10.908 1.00 94.12 96 ILE A N 1
ATOM 824 C CA . ILE A 1 96 ? -15.479 2.423 12.103 1.00 94.12 96 ILE A CA 1
ATOM 825 C C . ILE A 1 96 ? -15.132 3.234 13.354 1.00 94.12 96 ILE A C 1
ATOM 827 O O . ILE A 1 96 ? -15.885 3.196 14.324 1.00 94.12 96 ILE A O 1
ATOM 831 N N . GLU A 1 97 ? -14.041 4.001 13.332 1.00 93.00 97 GLU A N 1
ATOM 832 C CA . GLU A 1 97 ? -13.622 4.842 14.459 1.00 93.00 97 GLU A CA 1
ATOM 833 C C . GLU A 1 97 ? -14.620 5.965 14.768 1.00 93.00 97 GLU A C 1
ATOM 835 O O . GLU A 1 97 ? -14.893 6.237 15.940 1.00 93.00 97 GLU A O 1
ATOM 840 N N . CYS A 1 98 ? -15.213 6.578 13.739 1.00 95.44 98 CYS A N 1
ATOM 841 C CA . CYS A 1 98 ? -16.226 7.621 13.898 1.00 95.44 98 CYS A CA 1
ATOM 842 C C . CYS A 1 98 ? -17.579 7.099 14.404 1.00 95.44 98 CYS A C 1
ATOM 844 O O . CYS A 1 98 ? -18.382 7.893 14.897 1.00 95.44 98 CYS A O 1
ATOM 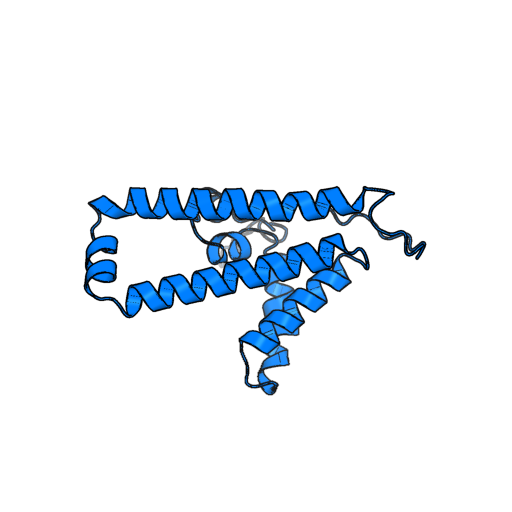846 N N . THR A 1 99 ? -17.849 5.792 14.303 1.00 95.00 99 THR A N 1
ATOM 847 C CA . THR A 1 99 ? -19.148 5.218 14.675 1.00 95.00 99 THR A CA 1
ATOM 848 C C . THR A 1 99 ? -19.041 4.358 15.940 1.00 95.00 99 THR A C 1
ATOM 850 O O . THR A 1 99 ? -18.736 3.165 15.850 1.00 95.00 99 THR A O 1
ATOM 853 N N . PRO A 1 100 ? -19.342 4.903 17.138 1.00 91.56 100 PRO A N 1
ATOM 854 C CA . PRO A 1 100 ? -19.059 4.236 18.413 1.00 91.56 100 PRO A CA 1
ATOM 855 C C . PRO A 1 100 ? -19.745 2.871 18.555 1.00 91.56 100 PRO A C 1
ATOM 857 O O . PRO A 1 100 ? -19.131 1.933 19.049 1.00 91.56 100 PRO A O 1
ATOM 860 N N . CYS A 1 101 ? -20.969 2.711 18.037 1.00 94.00 101 CYS A N 1
ATOM 861 C CA . CYS A 1 101 ? -21.670 1.423 18.046 1.00 94.00 101 CYS A CA 1
ATOM 862 C C . CYS A 1 101 ? -20.892 0.322 17.297 1.00 94.00 101 CYS A C 1
ATOM 864 O O . CYS A 1 101 ? -20.728 -0.782 17.819 1.00 94.00 101 CYS A O 1
ATOM 866 N N . TRP A 1 102 ? -20.369 0.628 16.104 1.00 91.00 102 TRP A N 1
ATOM 867 C CA . TRP A 1 102 ? -19.588 -0.319 15.303 1.00 91.00 102 TRP A CA 1
ATOM 868 C C . TRP A 1 102 ? -18.228 -0.603 15.926 1.00 91.00 102 TRP A C 1
ATOM 870 O O . TRP A 1 102 ? -17.837 -1.766 16.025 1.00 91.00 102 TRP A O 1
ATOM 880 N N . ARG A 1 103 ? -17.536 0.437 16.398 1.00 93.00 103 ARG A N 1
ATOM 881 C CA . ARG A 1 103 ? -16.258 0.305 17.102 1.00 93.00 103 ARG A CA 1
ATOM 882 C C . ARG A 1 103 ? -16.378 -0.625 18.309 1.00 93.00 103 ARG A C 1
ATOM 884 O O . ARG A 1 103 ? -15.605 -1.572 18.441 1.00 93.00 103 ARG A O 1
ATOM 891 N N . ASP A 1 104 ? -17.373 -0.386 19.159 1.00 93.31 104 ASP A N 1
ATOM 892 C CA . ASP A 1 104 ? -17.568 -1.143 20.394 1.00 93.31 104 ASP A CA 1
ATOM 893 C C . ASP A 1 104 ? -18.056 -2.576 20.103 1.00 93.31 104 ASP A C 1
ATOM 895 O O . ASP A 1 104 ? -17.728 -3.511 20.835 1.00 93.31 104 ASP A O 1
ATOM 899 N N . PHE A 1 105 ? -18.798 -2.784 19.008 1.00 93.12 105 PHE A N 1
ATOM 900 C CA . PHE A 1 105 ? -19.185 -4.115 18.538 1.00 93.12 105 PHE A CA 1
ATOM 901 C C . PHE A 1 105 ? -17.986 -4.926 18.026 1.00 93.12 105 PHE A C 1
ATOM 903 O O . PHE A 1 105 ? -17.790 -6.061 18.462 1.00 93.12 105 PHE A O 1
ATOM 910 N N . ILE A 1 106 ? -17.161 -4.340 17.154 1.00 92.44 106 ILE A N 1
ATOM 911 C CA . ILE A 1 106 ? -15.979 -4.980 16.553 1.00 92.44 106 ILE A CA 1
ATOM 912 C C . ILE A 1 106 ? -14.885 -5.246 17.599 1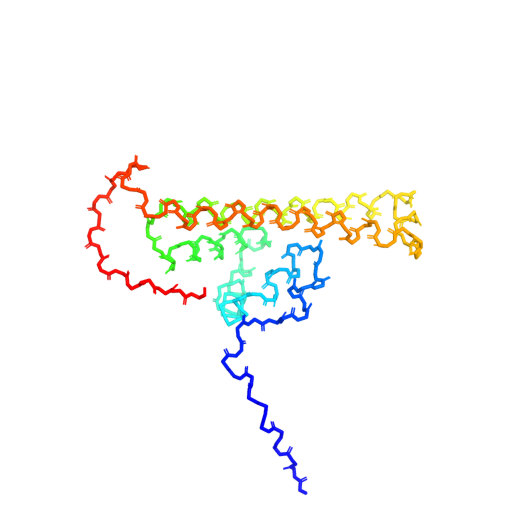.00 92.44 106 ILE A C 1
ATOM 914 O O . ILE A 1 106 ? -14.155 -6.233 17.498 1.00 92.44 106 ILE A O 1
ATOM 918 N N . ALA A 1 107 ? -14.794 -4.421 18.646 1.00 91.94 107 ALA A N 1
ATOM 919 C CA . ALA A 1 107 ? -13.834 -4.611 19.731 1.00 91.94 107 ALA A CA 1
ATOM 920 C C . ALA A 1 107 ? -14.060 -5.911 20.531 1.00 91.94 107 ALA A C 1
ATOM 922 O O . ALA A 1 107 ? -13.111 -6.440 21.130 1.00 91.94 107 ALA A O 1
ATOM 923 N N . LYS A 1 108 ? -15.290 -6.452 20.530 1.00 94.94 108 LYS A N 1
ATOM 924 C CA . LYS A 1 108 ? -15.653 -7.663 21.280 1.00 94.94 108 LYS A CA 1
ATOM 925 C C . LYS A 1 108 ? -14.861 -8.875 20.772 1.00 94.94 108 LYS A C 1
ATOM 927 O O . LYS A 1 108 ? -14.890 -9.167 19.576 1.00 94.94 108 LYS A O 1
ATOM 932 N N . PRO A 1 109 ? -14.227 -9.664 21.661 1.00 94.19 109 PRO A N 1
ATOM 933 C CA . PRO A 1 109 ? -13.403 -10.804 21.256 1.00 94.19 109 PRO A CA 1
ATOM 934 C C . PRO A 1 109 ? -14.181 -11.864 20.466 1.00 94.19 109 PRO A C 1
ATOM 936 O O . PRO A 1 109 ? -13.619 -12.467 19.559 1.00 94.19 109 PRO A O 1
ATOM 939 N N . ALA A 1 110 ? -15.478 -12.032 20.746 1.00 95.25 110 ALA A N 1
ATOM 940 C CA . ALA A 1 110 ? -16.348 -12.968 20.034 1.00 95.25 110 ALA A CA 1
ATOM 941 C C . ALA A 1 110 ? -16.532 -12.631 18.540 1.00 95.25 110 ALA A C 1
ATOM 943 O O . ALA A 1 110 ? -16.777 -13.528 17.740 1.00 95.25 110 ALA A O 1
ATOM 944 N N . VAL A 1 111 ? -16.403 -11.356 18.154 1.00 94.75 111 VAL A N 1
ATOM 945 C CA . VAL A 1 111 ? -16.620 -10.885 16.772 1.00 94.75 111 VAL A CA 1
ATOM 946 C C . VAL A 1 111 ? -15.310 -10.864 15.969 1.00 94.75 111 VAL A C 1
ATOM 948 O O . VAL A 1 111 ? -15.333 -10.891 14.739 1.00 94.75 111 VAL A O 1
ATOM 951 N N . ARG A 1 112 ? -14.149 -10.897 16.640 1.00 92.69 112 ARG A N 1
ATOM 952 C CA . ARG A 1 112 ? -12.820 -10.841 16.001 1.00 92.69 112 ARG A CA 1
ATOM 953 C C . ARG A 1 112 ? -12.580 -11.909 14.930 1.00 92.69 112 ARG A C 1
ATOM 955 O O . ARG A 1 112 ? -12.050 -11.536 13.886 1.00 92.69 112 ARG A O 1
ATOM 962 N N . PRO A 1 113 ? -12.963 -13.192 15.111 1.00 95.00 113 PRO A N 1
ATOM 963 C CA . PRO A 1 113 ? -12.789 -14.190 14.057 1.00 95.00 113 PRO A CA 1
ATOM 964 C C . PRO A 1 113 ? -13.571 -13.826 12.793 1.00 95.00 113 PRO A C 1
ATOM 966 O O . PRO A 1 113 ? -13.078 -14.007 11.688 1.00 95.00 113 PRO A O 1
ATOM 969 N N . LEU A 1 114 ? -14.764 -13.252 12.957 1.00 94.94 114 LEU A N 1
ATOM 970 C CA . LEU A 1 114 ? -15.635 -12.856 11.854 1.00 94.94 114 LEU A CA 1
ATOM 971 C C . LEU A 1 114 ? -15.032 -11.684 11.065 1.00 94.94 114 LEU A C 1
ATOM 973 O O . LEU A 1 114 ? -14.971 -11.727 9.839 1.00 94.94 114 LEU A O 1
ATOM 977 N N . VAL A 1 115 ? -14.510 -10.679 11.772 1.00 94.69 115 VAL A N 1
ATOM 978 C CA . VAL A 1 115 ? -13.797 -9.533 11.178 1.00 94.69 115 VAL A CA 1
ATOM 979 C C . VAL A 1 115 ? -12.530 -9.989 10.460 1.00 94.69 115 VAL A C 1
ATOM 981 O O . VAL A 1 115 ? -12.265 -9.552 9.342 1.00 94.69 115 VAL A O 1
ATOM 984 N N . TRP A 1 116 ? -11.777 -10.909 11.067 1.00 95.75 116 TRP A N 1
ATOM 985 C CA . TRP A 1 116 ? -10.580 -11.480 10.459 1.00 95.75 116 TRP A CA 1
ATOM 986 C C . TRP A 1 116 ? -10.902 -12.250 9.174 1.00 95.75 116 TRP A C 1
ATOM 988 O O . TRP A 1 116 ? -10.249 -12.024 8.16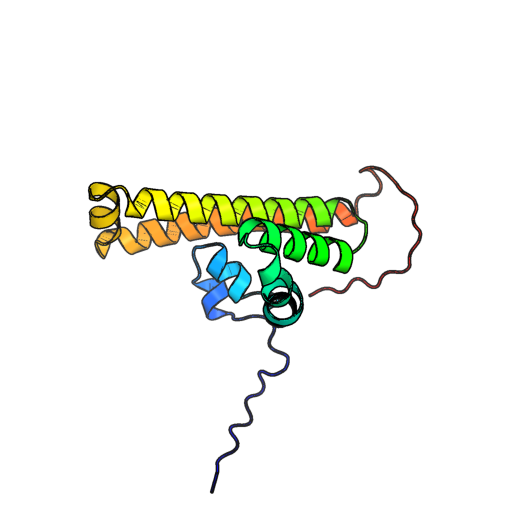0 1.00 95.75 116 TRP A O 1
ATOM 998 N N . VAL A 1 117 ? -11.934 -13.105 9.180 1.00 96.62 117 VAL A N 1
ATOM 999 C CA . VAL A 1 117 ? -12.377 -13.833 7.979 1.00 96.62 117 VAL A CA 1
ATOM 1000 C C . VAL A 1 117 ? -12.820 -12.856 6.893 1.00 96.62 117 VAL A C 1
ATOM 1002 O O . VAL A 1 117 ? -12.390 -12.989 5.751 1.00 96.62 117 VAL A O 1
ATOM 1005 N N . PHE A 1 118 ? -13.633 -11.855 7.238 1.00 95.94 118 PHE A N 1
ATOM 1006 C CA . PHE A 1 118 ? -14.089 -10.839 6.288 1.00 95.94 118 PHE A CA 1
ATOM 1007 C C . PHE A 1 118 ? -12.917 -10.085 5.647 1.00 95.94 118 PHE A C 1
ATOM 1009 O O . PHE A 1 118 ? -12.842 -9.983 4.419 1.00 95.94 118 PHE A O 1
ATOM 1016 N N . GLY A 1 119 ? -11.982 -9.602 6.467 1.00 96.19 119 GLY A N 1
ATOM 1017 C CA . GLY A 1 119 ? -10.783 -8.916 5.998 1.00 96.19 119 GLY A CA 1
ATOM 1018 C C . GLY A 1 119 ? -9.923 -9.820 5.118 1.00 96.19 119 GLY A C 1
ATOM 1019 O O . GLY A 1 119 ? -9.583 -9.453 3.996 1.00 96.19 119 GLY A O 1
ATOM 1020 N N . ARG A 1 120 ? -9.667 -11.061 5.554 1.00 95.25 120 ARG A N 1
ATOM 1021 C CA . ARG A 1 120 ? -8.867 -12.030 4.796 1.00 95.25 120 ARG A CA 1
ATOM 1022 C C . ARG A 1 120 ? -9.492 -12.359 3.446 1.00 95.25 120 ARG A C 1
ATOM 1024 O O . ARG A 1 120 ? -8.781 -12.351 2.448 1.00 95.25 120 ARG A O 1
ATOM 1031 N N . VAL A 1 121 ? -10.796 -12.621 3.394 1.00 96.06 121 VAL A N 1
ATOM 1032 C CA . VAL A 1 121 ? -11.513 -12.869 2.135 1.00 96.06 121 VAL A CA 1
ATOM 1033 C C . VAL A 1 121 ? -11.386 -11.654 1.216 1.00 96.06 121 VAL A C 1
ATOM 1035 O O . VAL A 1 121 ? -10.959 -11.797 0.073 1.00 96.06 121 VAL A O 1
ATOM 1038 N N . THR A 1 122 ? -11.664 -10.455 1.727 1.00 96.12 122 THR A N 1
ATOM 1039 C CA . THR A 1 122 ? -11.579 -9.206 0.953 1.00 96.12 122 THR A CA 1
ATOM 1040 C C . THR A 1 122 ? -10.181 -8.987 0.373 1.00 96.12 122 THR A C 1
ATOM 1042 O O . THR A 1 122 ? -10.037 -8.735 -0.827 1.00 96.12 122 THR A O 1
ATOM 1045 N N . THR A 1 123 ? -9.141 -9.136 1.196 1.00 95.31 123 THR A N 1
ATOM 1046 C CA . THR A 1 123 ? -7.747 -8.995 0.772 1.00 95.31 123 THR A CA 1
ATOM 1047 C C . THR A 1 123 ? -7.362 -10.076 -0.238 1.00 95.31 123 THR A C 1
ATOM 1049 O O . THR A 1 123 ? -6.830 -9.737 -1.289 1.00 95.31 123 THR A O 1
ATOM 1052 N N . MET A 1 124 ? -7.691 -11.351 -0.007 1.00 93.75 124 MET A N 1
ATOM 1053 C CA . MET A 1 124 ? -7.342 -12.450 -0.923 1.00 93.75 124 MET A CA 1
ATOM 1054 C C . MET A 1 124 ? -7.990 -12.299 -2.305 1.00 93.75 124 MET A C 1
ATOM 1056 O O . MET A 1 124 ? -7.302 -12.453 -3.312 1.00 93.75 124 MET A O 1
ATOM 1060 N N . TYR A 1 125 ? -9.281 -11.956 -2.380 1.00 94.38 125 TYR A N 1
ATOM 1061 C CA . TYR A 1 125 ? -9.957 -11.743 -3.667 1.00 94.38 125 TYR A CA 1
ATOM 1062 C C . TYR A 1 125 ? -9.388 -10.540 -4.423 1.00 94.38 125 TYR A C 1
ATOM 1064 O O . TYR A 1 125 ? -9.123 -10.626 -5.623 1.00 94.38 125 TYR A O 1
ATOM 1072 N N . SER A 1 126 ? -9.147 -9.435 -3.718 1.00 94.75 126 SER A N 1
ATOM 1073 C CA . SER A 1 126 ? -8.566 -8.227 -4.311 1.00 94.75 126 SER A CA 1
ATOM 1074 C C . SER A 1 126 ? -7.143 -8.486 -4.814 1.00 94.75 126 SER A C 1
ATOM 1076 O O . SER A 1 126 ? -6.786 -8.102 -5.924 1.00 94.75 126 SER A O 1
ATOM 1078 N N . MET A 1 127 ? -6.334 -9.214 -4.045 1.00 91.00 127 MET A N 1
ATOM 1079 C CA . MET A 1 127 ? -5.001 -9.630 -4.475 1.00 91.00 127 MET A CA 1
ATOM 1080 C C . MET A 1 127 ? -5.052 -10.590 -5.659 1.00 91.00 127 MET A C 1
ATOM 1082 O O . MET A 1 127 ? -4.232 -10.464 -6.560 1.00 91.00 127 MET A O 1
ATOM 1086 N N . GLY A 1 128 ? -6.034 -11.495 -5.707 1.00 90.94 128 GLY A N 1
ATOM 1087 C CA . GLY A 1 128 ? -6.293 -12.332 -6.877 1.00 90.94 128 GLY A CA 1
ATOM 1088 C C . GLY A 1 128 ? -6.489 -11.493 -8.141 1.00 90.94 128 GLY A C 1
ATOM 1089 O O . GLY A 1 128 ? -5.845 -11.756 -9.153 1.00 90.94 128 GLY A O 1
ATOM 1090 N N . PHE A 1 129 ? -7.290 -10.425 -8.065 1.00 89.19 129 PHE A N 1
ATOM 1091 C CA . PHE A 1 129 ? -7.430 -9.467 -9.165 1.00 89.19 129 PHE A CA 1
ATOM 1092 C C . PHE A 1 129 ? -6.106 -8.764 -9.509 1.00 89.19 129 PHE A C 1
ATOM 1094 O O . PHE A 1 129 ? -5.736 -8.701 -10.680 1.00 89.19 129 PHE A O 1
ATOM 1101 N N . GLY A 1 130 ? -5.346 -8.310 -8.508 1.00 87.50 130 GLY A N 1
ATOM 1102 C CA . GLY A 1 130 ? -4.006 -7.754 -8.724 1.00 87.50 130 GLY A CA 1
ATOM 1103 C C . GLY A 1 130 ? -3.071 -8.729 -9.455 1.00 87.50 130 GLY A C 1
ATOM 1104 O O . GLY A 1 130 ? -2.423 -8.367 -10.435 1.00 87.50 130 GLY A O 1
ATOM 1105 N N . PHE A 1 131 ? -3.056 -10.005 -9.066 1.00 85.94 131 PHE A N 1
ATOM 1106 C CA . PHE A 1 131 ? -2.239 -11.018 -9.733 1.00 85.94 131 PHE A CA 1
ATOM 1107 C C . PHE A 1 131 ? -2.675 -11.304 -11.175 1.00 85.94 131 PHE A C 1
ATOM 1109 O O . PHE A 1 131 ? -1.824 -11.556 -12.032 1.00 85.94 131 PHE A O 1
ATOM 1116 N N . LEU A 1 132 ? -3.965 -11.173 -11.496 1.00 86.31 132 LEU A N 1
ATOM 1117 C CA . LEU A 1 132 ? -4.437 -11.248 -12.883 1.00 86.31 132 LEU A CA 1
ATOM 1118 C C . LEU A 1 132 ? -3.843 -10.130 -13.758 1.00 86.31 132 LEU A C 1
ATOM 1120 O O . LEU A 1 132 ? -3.533 -10.379 -14.925 1.00 86.31 132 LEU A O 1
ATOM 1124 N N . CYS A 1 133 ? -3.597 -8.936 -13.205 1.00 83.88 133 CYS A N 1
ATOM 1125 C CA . CYS A 1 133 ? -2.926 -7.843 -13.920 1.00 83.88 133 CYS A CA 1
ATOM 1126 C C . CYS A 1 133 ? -1.483 -8.184 -14.326 1.00 83.88 133 CYS A C 1
ATOM 1128 O O . CYS A 1 133 ? -1.034 -7.736 -15.383 1.00 83.88 133 CYS A O 1
ATOM 1130 N N . PHE A 1 134 ? -0.777 -9.032 -13.566 1.00 75.19 134 PHE A N 1
ATOM 1131 C CA . PHE A 1 134 ? 0.517 -9.580 -13.995 1.00 75.19 134 PHE A CA 1
ATOM 1132 C C . PHE A 1 134 ? 0.364 -10.572 -15.157 1.00 75.19 134 PHE A C 1
ATOM 1134 O O . PHE A 1 134 ? 1.165 -10.556 -16.090 1.00 75.19 134 PHE A O 1
ATOM 1141 N N . GLY A 1 135 ? -0.682 -11.404 -15.148 1.00 69.69 135 GLY A N 1
ATOM 1142 C CA . GLY A 1 135 ? -0.994 -12.315 -16.256 1.00 69.69 135 GLY A CA 1
ATOM 1143 C C . GLY A 1 135 ? -1.327 -11.577 -17.558 1.00 69.69 135 GLY A C 1
ATOM 1144 O O . GLY A 1 135 ? -0.897 -11.987 -18.638 1.00 69.69 135 GLY A O 1
ATOM 1145 N N . LEU A 1 136 ? -2.009 -10.432 -17.449 1.00 64.56 136 LEU A N 1
ATOM 1146 C CA . LEU A 1 136 ? -2.370 -9.568 -18.576 1.00 64.56 136 LEU A CA 1
ATOM 1147 C C . LEU A 1 136 ? -1.1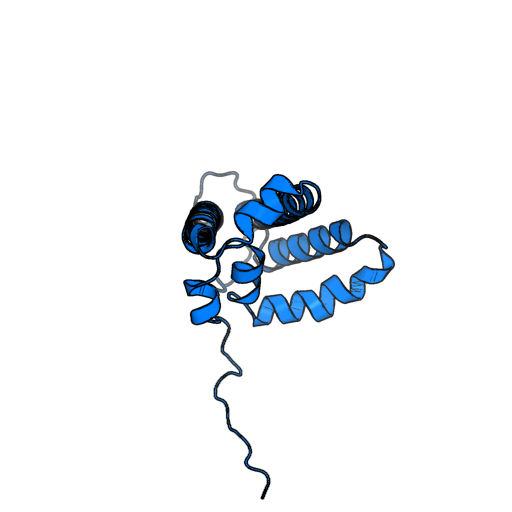52 -9.052 -19.365 1.00 64.56 136 LEU A C 1
ATOM 1149 O O . LEU A 1 136 ? -1.279 -8.825 -20.569 1.00 64.56 136 LEU A O 1
ATOM 1153 N N . VAL A 1 137 ? 0.034 -8.963 -18.745 1.00 61.84 137 VAL A N 1
ATOM 1154 C CA . VAL A 1 137 ? 1.303 -8.572 -19.397 1.00 61.84 137 VAL A CA 1
ATOM 1155 C C . VAL A 1 137 ? 1.688 -9.522 -20.541 1.00 61.84 137 VAL A C 1
ATOM 1157 O O . VAL A 1 137 ? 2.333 -9.106 -21.501 1.00 61.84 137 VAL A O 1
ATOM 1160 N N . LYS A 1 138 ? 1.271 -10.795 -20.490 1.00 57.59 138 LYS A N 1
ATOM 1161 C CA . LYS A 1 138 ? 1.560 -11.795 -21.536 1.00 57.59 138 LYS A CA 1
ATOM 1162 C C . LYS A 1 138 ? 0.573 -11.769 -22.703 1.00 57.59 138 LYS A C 1
ATOM 1164 O O . LYS A 1 138 ? 0.825 -12.395 -23.734 1.00 57.59 138 LYS A O 1
ATOM 1169 N N . THR A 1 139 ? -0.550 -11.068 -22.572 1.00 54.81 139 THR A N 1
ATOM 1170 C CA . THR A 1 139 ? -1.603 -11.090 -23.589 1.00 54.81 139 THR A CA 1
ATOM 1171 C C . THR A 1 139 ? -1.237 -10.165 -24.746 1.00 54.81 139 THR A C 1
ATOM 1173 O O . THR A 1 139 ? -1.355 -8.948 -24.652 1.00 54.81 139 THR A O 1
ATOM 1176 N N . LYS A 1 140 ? -0.868 -10.763 -25.884 1.00 55.66 140 LYS A N 1
ATOM 1177 C CA . LYS A 1 140 ? -0.587 -10.120 -27.186 1.00 55.66 140 LYS A CA 1
ATOM 1178 C C . LYS A 1 140 ? -1.675 -9.135 -27.681 1.00 55.66 140 LYS A C 1
ATOM 1180 O O . LYS A 1 140 ? -1.446 -8.414 -28.644 1.00 55.66 140 LYS A O 1
ATOM 1185 N N . TYR A 1 141 ? -2.853 -9.105 -27.054 1.00 54.31 141 TYR A N 1
ATOM 1186 C CA . TYR A 1 141 ? -4.086 -8.533 -27.607 1.00 54.31 141 TYR A CA 1
ATOM 1187 C C . TYR A 1 141 ? -4.598 -7.253 -26.932 1.00 54.31 141 TYR A C 1
ATOM 1189 O O . TYR A 1 141 ? -5.586 -6.696 -27.395 1.00 54.31 141 TYR A O 1
ATOM 1197 N N . TRP A 1 142 ? -3.960 -6.755 -25.870 1.00 53.59 142 TRP A N 1
ATOM 1198 C CA . TRP A 1 142 ? -4.542 -5.687 -25.039 1.00 53.59 142 TRP A CA 1
ATOM 1199 C C . TRP A 1 142 ? -4.073 -4.257 -25.370 1.00 53.59 142 TRP A C 1
ATOM 1201 O O . TRP A 1 142 ? -4.188 -3.384 -24.523 1.00 53.59 142 TRP A O 1
ATOM 1211 N N . ILE A 1 143 ? -3.632 -4.015 -26.618 1.00 56.12 143 ILE A N 1
ATOM 1212 C CA . ILE A 1 143 ? -3.041 -2.777 -27.192 1.00 56.12 143 ILE A CA 1
ATOM 1213 C C . ILE A 1 143 ? -1.512 -2.877 -27.283 1.00 56.12 143 ILE A C 1
ATOM 1215 O O . ILE A 1 143 ? -0.776 -2.678 -26.319 1.00 56.12 143 ILE A O 1
ATOM 1219 N N . GLY A 1 144 ? -1.025 -3.203 -28.482 1.00 42.91 144 GLY A N 1
ATOM 1220 C CA . GLY A 1 144 ? 0.400 -3.249 -28.788 1.00 42.91 144 GLY A CA 1
ATOM 1221 C C . GLY A 1 144 ? 0.965 -1.849 -28.998 1.00 42.91 144 GLY A C 1
ATOM 1222 O O . GLY A 1 1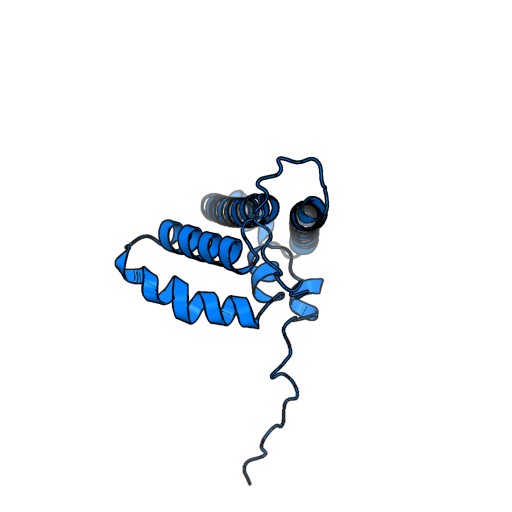44 ? 0.913 -1.325 -30.105 1.00 42.91 144 GLY A O 1
ATOM 1223 N N . VAL A 1 145 ? 1.567 -1.268 -27.964 1.00 52.91 145 VAL A N 1
ATOM 1224 C CA . VAL A 1 145 ? 2.651 -0.306 -28.181 1.00 52.91 145 VAL A CA 1
ATOM 1225 C C . VAL A 1 145 ? 3.931 -1.134 -28.235 1.00 52.91 145 VAL A C 1
ATOM 1227 O O . VAL A 1 145 ? 4.437 -1.579 -27.208 1.00 52.91 145 VAL A O 1
ATOM 1230 N N . ASN A 1 146 ? 4.404 -1.420 -29.452 1.00 46.00 146 ASN A N 1
ATOM 1231 C CA . ASN A 1 146 ? 5.667 -2.118 -29.699 1.00 46.00 146 ASN A CA 1
ATOM 1232 C C . ASN A 1 146 ? 6.842 -1.239 -29.246 1.00 46.00 146 ASN A C 1
ATOM 1234 O O . ASN A 1 146 ? 7.480 -0.570 -30.055 1.00 46.00 146 ASN A O 1
ATOM 1238 N N . ILE A 1 147 ? 7.137 -1.243 -27.950 1.00 47.75 147 ILE A N 1
ATOM 1239 C CA . ILE A 1 147 ? 8.449 -0.859 -27.439 1.00 47.75 147 ILE A CA 1
ATOM 1240 C C . ILE A 1 147 ? 9.149 -2.166 -27.102 1.00 47.75 147 ILE A C 1
ATOM 1242 O O . ILE A 1 147 ? 8.943 -2.767 -26.051 1.00 47.75 147 ILE A O 1
ATOM 1246 N N . THR A 1 148 ? 9.931 -2.645 -28.063 1.00 46.16 148 THR A N 1
ATOM 1247 C CA . THR A 1 148 ? 10.804 -3.803 -27.906 1.00 46.16 148 THR A CA 1
ATOM 1248 C C . THR A 1 148 ? 11.935 -3.424 -26.956 1.00 46.16 148 THR A C 1
ATOM 1250 O O . THR A 1 148 ? 13.010 -3.017 -27.385 1.00 46.16 148 THR A O 1
ATOM 1253 N N . THR A 1 149 ? 11.707 -3.520 -25.651 1.00 44.50 149 THR A N 1
ATOM 1254 C CA . THR A 1 149 ? 12.784 -3.508 -24.663 1.00 44.50 149 THR A CA 1
ATOM 1255 C C . THR A 1 149 ? 12.888 -4.896 -24.056 1.00 44.50 149 THR A C 1
ATOM 1257 O O . THR A 1 149 ? 11.952 -5.418 -23.456 1.00 44.50 149 THR A O 1
ATOM 1260 N N . HIS A 1 150 ? 14.048 -5.523 -24.255 1.00 44.03 150 HIS A N 1
ATOM 1261 C CA . HIS A 1 150 ? 14.461 -6.704 -23.510 1.00 44.03 150 HIS A CA 1
ATOM 1262 C C . HIS A 1 150 ? 14.467 -6.347 -22.021 1.00 44.03 150 HIS A C 1
ATOM 1264 O O . HIS A 1 150 ? 15.435 -5.781 -21.521 1.00 44.03 150 HIS A O 1
ATOM 1270 N N . CYS A 1 151 ? 13.369 -6.618 -21.323 1.00 40.00 151 CYS A N 1
ATOM 1271 C CA . CYS A 1 151 ? 13.268 -6.393 -19.893 1.00 40.00 151 CYS A CA 1
ATOM 1272 C C . CYS A 1 151 ? 13.089 -7.749 -19.224 1.00 40.00 151 CYS A C 1
ATOM 1274 O O . CYS A 1 151 ? 12.081 -8.434 -19.417 1.00 40.00 151 CYS A O 1
ATOM 1276 N N . SER A 1 152 ? 14.138 -8.168 -18.519 1.00 35.50 152 SER A N 1
ATOM 1277 C CA . SER A 1 152 ? 14.147 -9.358 -17.687 1.00 35.50 152 SER A CA 1
ATOM 1278 C C . SER A 1 152 ? 12.905 -9.368 -16.812 1.00 35.50 152 SER A C 1
ATOM 1280 O O . SER A 1 152 ? 12.621 -8.404 -16.107 1.00 35.50 152 SER A O 1
ATOM 1282 N N . ILE A 1 153 ? 12.179 -10.480 -16.863 1.00 42.66 153 ILE A N 1
ATOM 1283 C CA . ILE A 1 153 ? 11.128 -10.802 -15.909 1.00 42.66 153 ILE A CA 1
ATOM 1284 C C . ILE A 1 153 ? 11.822 -10.897 -14.547 1.00 42.66 153 ILE A C 1
ATOM 1286 O O . ILE A 1 153 ? 12.372 -11.938 -14.195 1.00 42.66 153 ILE A O 1
ATOM 1290 N N . ALA A 1 154 ? 11.855 -9.793 -13.805 1.00 36.28 154 ALA A N 1
ATOM 1291 C CA . ALA A 1 154 ? 12.087 -9.827 -12.376 1.00 36.28 154 ALA A CA 1
ATOM 1292 C C . ALA A 1 154 ? 10.805 -10.394 -11.758 1.00 36.28 154 ALA A C 1
ATOM 1294 O O . ALA A 1 154 ? 9.880 -9.669 -11.407 1.00 36.28 154 ALA A O 1
ATOM 1295 N N . LEU A 1 155 ? 10.721 -11.724 -11.747 1.00 35.31 155 LEU A N 1
ATOM 1296 C CA . LEU A 1 155 ? 9.889 -12.441 -10.794 1.00 35.31 155 LEU A CA 1
ATOM 1297 C C . LEU A 1 155 ? 10.453 -12.104 -9.409 1.00 35.31 155 LEU A C 1
ATOM 1299 O O . LEU A 1 155 ? 11.529 -12.585 -9.052 1.00 35.31 155 LEU A O 1
ATOM 1303 N N . CYS A 1 156 ? 9.760 -11.217 -8.698 1.00 35.25 156 CYS A N 1
ATOM 1304 C CA . CYS A 1 156 ? 9.726 -11.227 -7.240 1.00 35.25 156 CYS A CA 1
ATOM 1305 C C . CYS A 1 156 ? 8.681 -12.259 -6.810 1.00 35.25 156 CYS A C 1
ATOM 1307 O O . CYS A 1 156 ? 7.562 -12.212 -7.374 1.00 35.25 156 CYS A O 1
#

Radius of gyration: 18.74 Å; chains: 1; bounding box: 53×34×54 Å

Organism: Angiostrongylus costaricensis (NCBI:txid334426)

Foldseek 3Di:
DPPPPPDPCPPPQADVVLCVQPLALVSVLCGHRVVLSVCLVPPQLVVCVVVVDSLVSLLVSQVVVLPVQHDDPLSVVLSVLSSVRVVVVVVVVVVCVVDVVNVVVCPDPVCVVVSSVNSNVVNVVSVVVSVVSVVVSPDPPPDDPPPPDPDDPPPD

InterPro domains:
  IPR004299 Membrane bound O-acyl transferase, MBOAT [PF03062] (7-127)
  IPR049941 Lysophospholipid acyltransferase 7/Porcupine-like [PTHR13906] (5-145)

Secondary structure (DSSP, 8-state):
-------S-TT--B-HHHHHH--SHHHHHHHBSHHHHHHIIIIIGGGGGGGS-HHHHHHHHHHHHHHHH-S-HHHHHHHHHHHHHHHHHHHHHHHHHH-HHHHHHHTSTTTHHHHHHHHHHHHHHHHHHHHHHHHHTT-TTS--------------

pLDDT: mean 84.33, std 17.51, range [35.25, 96.88]